Protein AF-A0AAE8F8T3-F1 (afdb_monomer_lite)

Secondary structure (DSSP, 8-state):
--SEEETT-EEEEEEEEE--SSS-B-TTTT-EEEEEES-TT-B-SEEE-SS-B-TT-EEEEEEEEEPPSS-EEEEEEEEEE-SS-EESPPPPPEEEEEEPPPP--SS-BTTTBEEEE-TTS-EEEEEETTTEEEEEEE-TT--EEEEEEE-

pLDDT: mean 76.39, std 20.67, range [35.06, 97.5]

Organism: NCBI:txid325776

Radius of gyration: 20.62 Å; chains: 1; bounding box: 59×27×50 Å

Foldseek 3Di:
DDQEDEAFAKDKDKDKDFAQDQDKDAFPQFKWKAKDFQCVQKPDRIFTFPGIAHNRGMGMTIDIITHHNDFAKTWIWIFIAGPVGTDDDIDPTRIYGHDYDDDPDPDDDPDPWDWDADPVRATQKIADPPFAIKGFDADPSRHGPDIDGDD

Sequence (151 aa):
MPAQLPTGRSVTGSVRFTNTGNVTWRQGQGYRAVLVGDTRGWSPGEVGLPSDVPPGGSVDFNFSLRAPLGAGGYNLRWRMRDGAGDFGNESSNQVVQVVAPPPVEHGVCLAARRCVYDANQQLCKVMEPESGSTVMAYDAAGNLAWSASGQ

Structure (mmCIF, N/CA/C/O backbone):
data_AF-A0AAE8F8T3-F1
#
_entry.id   AF-A0AAE8F8T3-F1
#
loop_
_atom_site.group_PDB
_atom_site.id
_atom_site.type_symbol
_atom_site.label_atom_id
_atom_site.label_alt_id
_atom_site.label_comp_id
_atom_site.label_asym_id
_atom_site.label_entity_id
_atom_site.label_seq_id
_atom_site.pdbx_PDB_ins_code
_atom_site.Cartn_x
_atom_site.Cartn_y
_atom_site.Cartn_z
_atom_site.occupancy
_atom_site.B_iso_or_equiv
_atom_site.auth_seq_id
_atom_site.auth_comp_id
_atom_site.auth_asym_id
_atom_site.auth_atom_id
_atom_site.pdbx_PDB_model_num
ATOM 1 N N . MET A 1 1 ? 8.556 7.615 0.597 1.00 62.59 1 MET A N 1
ATOM 2 C CA . MET A 1 1 ? 8.710 6.601 -0.474 1.00 62.59 1 MET A CA 1
ATOM 3 C C . MET A 1 1 ? 9.459 7.253 -1.637 1.00 62.59 1 MET A C 1
ATOM 5 O O . MET A 1 1 ? 9.298 8.461 -1.801 1.00 62.59 1 MET A O 1
ATOM 9 N N . PRO A 1 2 ? 10.317 6.538 -2.388 1.00 70.81 2 PRO A N 1
ATOM 10 C CA . PRO A 1 2 ? 11.040 7.113 -3.523 1.00 70.81 2 PRO A CA 1
ATOM 11 C C . PRO A 1 2 ? 10.094 7.538 -4.654 1.00 70.81 2 PRO A C 1
ATOM 13 O O . PRO A 1 2 ? 9.005 6.988 -4.810 1.00 70.81 2 PRO A O 1
ATOM 16 N N . ALA A 1 3 ? 10.533 8.511 -5.454 1.00 75.88 3 ALA A N 1
ATOM 17 C CA . ALA A 1 3 ? 9.787 9.003 -6.614 1.00 75.88 3 ALA A CA 1
ATOM 18 C C . ALA A 1 3 ? 9.889 8.075 -7.840 1.00 75.88 3 ALA A C 1
ATOM 20 O O . ALA A 1 3 ? 9.054 8.159 -8.738 1.00 75.88 3 ALA A O 1
ATOM 21 N N . GLN A 1 4 ? 10.892 7.192 -7.883 1.00 75.81 4 GLN A N 1
ATOM 22 C CA . GLN A 1 4 ? 11.130 6.244 -8.974 1.00 75.81 4 GLN A CA 1
ATOM 23 C C . GLN A 1 4 ? 11.345 4.833 -8.428 1.00 75.81 4 GLN A C 1
ATOM 25 O O . GLN A 1 4 ? 11.988 4.658 -7.391 1.00 75.81 4 GLN A O 1
ATOM 30 N N . LEU A 1 5 ? 10.816 3.834 -9.133 1.00 80.75 5 LEU A N 1
ATOM 31 C CA . LEU A 1 5 ? 10.935 2.425 -8.771 1.00 80.75 5 LEU A CA 1
ATOM 32 C C . LEU A 1 5 ? 10.989 1.567 -10.045 1.00 80.75 5 LEU A C 1
ATOM 34 O O . LEU A 1 5 ? 10.148 1.750 -10.919 1.00 80.75 5 LEU A O 1
ATOM 38 N N . PRO A 1 6 ? 11.941 0.635 -10.208 1.00 79.31 6 PRO A N 1
ATOM 39 C CA . PRO A 1 6 ? 11.927 -0.239 -11.377 1.00 79.31 6 PRO A CA 1
ATOM 40 C C . PRO A 1 6 ? 10.721 -1.191 -11.364 1.00 79.31 6 PRO A C 1
ATOM 42 O O . PRO A 1 6 ? 10.220 -1.560 -10.297 1.00 79.31 6 PRO A O 1
ATOM 45 N N . THR A 1 7 ? 10.269 -1.619 -12.542 1.00 77.31 7 THR A N 1
ATOM 46 C CA . THR A 1 7 ? 9.169 -2.588 -12.685 1.00 77.31 7 THR A CA 1
ATOM 47 C C . THR A 1 7 ? 9.396 -3.840 -11.841 1.00 77.31 7 THR A C 1
ATOM 49 O O . THR A 1 7 ? 10.502 -4.382 -11.793 1.00 77.31 7 THR A O 1
ATOM 52 N N . GLY A 1 8 ? 8.347 -4.315 -11.168 1.00 77.81 8 GLY A N 1
ATOM 53 C CA . GLY A 1 8 ? 8.401 -5.528 -10.350 1.00 77.81 8 GLY A CA 1
ATOM 54 C C . GLY A 1 8 ? 9.182 -5.399 -9.037 1.00 77.81 8 GLY A C 1
ATOM 55 O O . GLY A 1 8 ? 9.273 -6.383 -8.303 1.00 77.81 8 GLY A O 1
ATOM 56 N N . ARG A 1 9 ? 9.743 -4.228 -8.708 1.00 80.12 9 ARG A N 1
ATOM 57 C CA . ARG A 1 9 ? 10.503 -4.031 -7.466 1.00 80.12 9 ARG A CA 1
ATOM 58 C C . ARG A 1 9 ? 9.616 -3.760 -6.273 1.00 80.12 9 ARG A C 1
ATOM 60 O O . ARG A 1 9 ? 8.607 -3.073 -6.382 1.00 80.12 9 ARG A O 1
ATOM 67 N N . SER A 1 10 ? 10.030 -4.287 -5.127 1.00 84.19 10 SER A N 1
ATOM 68 C CA . SER A 1 10 ? 9.403 -3.985 -3.848 1.00 84.19 10 SER A CA 1
ATOM 69 C C . SER A 1 10 ? 10.062 -2.778 -3.198 1.00 84.19 10 SER A C 1
ATOM 71 O O . SER A 1 10 ? 11.278 -2.612 -3.265 1.00 84.19 10 SER A O 1
ATOM 73 N N . VAL A 1 11 ? 9.258 -1.956 -2.538 1.00 83.69 11 VAL A N 1
ATOM 74 C CA . VAL A 1 11 ? 9.721 -0.837 -1.729 1.00 83.69 11 VAL A CA 1
ATOM 75 C C . VAL A 1 11 ? 8.986 -0.816 -0.404 1.00 83.69 11 VAL A C 1
ATOM 77 O O . VAL A 1 11 ? 7.772 -1.014 -0.342 1.00 83.69 11 VAL A O 1
ATOM 80 N N . THR A 1 12 ? 9.727 -0.560 0.665 1.00 88.25 12 THR A N 1
ATOM 81 C CA . THR A 1 12 ? 9.146 -0.381 1.987 1.00 88.25 12 THR A CA 1
ATOM 82 C C . THR A 1 12 ? 8.805 1.082 2.238 1.00 88.25 12 THR A C 1
ATOM 84 O O . THR A 1 12 ? 9.479 2.007 1.774 1.00 88.25 12 THR A O 1
ATOM 87 N N . GLY A 1 13 ? 7.715 1.300 2.959 1.00 88.94 13 GLY A N 1
ATOM 88 C CA . GLY A 1 13 ? 7.260 2.623 3.348 1.00 88.94 13 GLY A CA 1
ATOM 89 C C . GLY A 1 13 ? 6.372 2.558 4.577 1.00 88.94 13 GLY A C 1
ATOM 90 O O . GLY A 1 13 ? 5.992 1.476 5.031 1.00 88.94 13 GLY A O 1
ATOM 91 N N . SER A 1 14 ? 6.052 3.732 5.107 1.00 91.88 14 SER A N 1
ATOM 92 C CA . SER A 1 14 ? 5.095 3.870 6.191 1.00 91.88 14 SER A CA 1
ATOM 93 C C . SER A 1 14 ? 4.110 5.002 5.928 1.00 91.88 14 SER A C 1
ATOM 95 O O . SER A 1 14 ? 4.422 5.976 5.238 1.00 91.88 14 SER A O 1
ATOM 97 N N . VAL A 1 15 ? 2.904 4.855 6.473 1.00 93.50 15 VAL A N 1
ATOM 98 C CA . VAL A 1 15 ? 1.893 5.913 6.531 1.00 93.50 15 VAL A CA 1
ATOM 99 C C . VAL A 1 15 ? 1.341 6.005 7.945 1.00 93.50 15 VAL A C 1
ATOM 101 O O . VAL A 1 15 ? 1.057 4.986 8.573 1.00 93.50 15 VAL A O 1
ATOM 104 N N . ARG A 1 16 ? 1.187 7.232 8.444 1.00 94.44 16 ARG A N 1
ATOM 105 C CA . ARG A 1 16 ? 0.648 7.499 9.775 1.00 94.44 16 ARG A CA 1
ATOM 106 C C . ARG A 1 16 ? -0.796 7.966 9.687 1.00 94.44 16 ARG A C 1
ATOM 108 O O . ARG A 1 16 ? -1.092 8.887 8.930 1.00 94.44 16 ARG A O 1
ATOM 115 N N . PHE A 1 17 ? -1.658 7.388 10.516 1.00 95.56 17 PHE A N 1
ATOM 116 C CA . PHE A 1 17 ? -3.027 7.857 10.724 1.00 95.56 17 PHE A CA 1
ATOM 117 C C . PHE A 1 17 ? -3.286 8.145 12.199 1.00 95.56 17 PHE A C 1
ATOM 119 O O . PHE A 1 17 ? -2.730 7.488 13.078 1.00 95.56 17 PHE A O 1
ATOM 126 N N . THR A 1 18 ? -4.163 9.111 12.460 1.00 95.75 18 THR A N 1
ATOM 127 C CA . THR A 1 18 ? -4.602 9.496 13.805 1.00 95.75 18 THR A CA 1
ATOM 128 C C . THR A 1 18 ? -6.096 9.234 13.937 1.00 95.75 18 THR A C 1
ATOM 130 O O . THR A 1 18 ? -6.876 9.633 13.072 1.00 95.75 18 THR A O 1
ATOM 133 N N . ASN A 1 19 ? -6.501 8.569 15.016 1.00 95.75 19 ASN A N 1
ATOM 134 C CA . ASN A 1 19 ? -7.897 8.316 15.329 1.00 95.75 19 ASN A CA 1
ATOM 135 C C . ASN A 1 19 ? -8.540 9.571 15.918 1.00 95.75 19 ASN A C 1
ATOM 137 O O . ASN A 1 19 ? -8.397 9.865 17.100 1.00 95.75 19 ASN A O 1
ATOM 141 N N . THR A 1 20 ? -9.257 10.318 15.085 1.00 93.88 20 THR A N 1
ATOM 142 C CA . THR A 1 20 ? -9.999 11.522 15.489 1.00 93.88 20 THR A CA 1
ATOM 143 C C . THR A 1 20 ? -11.440 11.229 15.919 1.00 93.88 20 THR A C 1
ATOM 145 O O . THR A 1 20 ? -12.187 12.155 16.226 1.00 93.88 20 THR A O 1
ATOM 148 N N . GLY A 1 21 ? -11.845 9.955 15.924 1.00 92.25 21 GLY A N 1
ATOM 149 C CA . GLY A 1 21 ? -13.164 9.514 16.363 1.00 92.25 21 GLY A CA 1
ATOM 150 C C . GLY A 1 21 ? -13.231 9.232 17.864 1.00 92.25 21 GLY A C 1
ATOM 151 O O . GLY A 1 21 ? -12.304 9.503 18.621 1.00 92.25 21 GLY A O 1
ATOM 152 N N . ASN A 1 22 ? -14.349 8.644 18.290 1.00 93.62 22 ASN A N 1
ATOM 153 C CA . ASN A 1 22 ? -14.618 8.235 19.674 1.00 93.62 22 ASN A CA 1
ATOM 154 C C . ASN A 1 22 ? -14.588 6.708 19.882 1.00 93.62 22 ASN A C 1
ATOM 156 O O . ASN A 1 22 ? -14.791 6.237 20.999 1.00 93.62 22 ASN A O 1
ATOM 160 N N . VAL A 1 23 ? -14.323 5.935 18.826 1.00 93.62 23 VAL A N 1
ATOM 161 C CA . VAL A 1 23 ? -14.235 4.470 18.864 1.00 93.62 23 VAL A CA 1
ATOM 162 C C . VAL A 1 23 ? -12.779 4.046 18.730 1.00 93.62 23 VAL A C 1
ATOM 164 O O . VAL A 1 23 ? -12.095 4.468 17.801 1.00 93.62 23 VAL A O 1
ATOM 167 N N . THR A 1 24 ? -12.306 3.185 19.633 1.00 95.62 24 THR A N 1
ATOM 168 C CA . THR A 1 24 ? -10.985 2.549 19.518 1.00 95.62 24 THR A CA 1
ATOM 169 C C . THR A 1 24 ? -10.935 1.657 18.283 1.00 95.62 24 THR A C 1
ATOM 171 O O . THR A 1 24 ? -11.731 0.725 18.165 1.00 95.62 24 THR A O 1
ATOM 174 N N . TRP A 1 25 ? -9.964 1.883 17.400 1.00 96.44 25 TRP A N 1
ATOM 175 C CA . TRP A 1 25 ? -9.697 0.965 16.298 1.00 96.44 25 TRP A CA 1
ATOM 176 C C . TRP A 1 25 ? -8.978 -0.263 16.851 1.00 96.44 25 TRP A C 1
ATOM 178 O O . TRP A 1 25 ? -7.847 -0.152 17.321 1.00 96.44 25 TRP A O 1
ATOM 188 N N . ARG A 1 26 ? -9.643 -1.420 16.844 1.00 95.81 26 ARG A N 1
ATOM 189 C CA . ARG A 1 26 ? -9.088 -2.668 17.386 1.00 95.81 26 ARG A CA 1
ATOM 190 C C . ARG A 1 26 ? -8.473 -3.530 16.293 1.00 95.81 26 ARG A C 1
ATOM 192 O O . ARG A 1 26 ? -9.089 -3.756 15.247 1.00 95.81 26 ARG A O 1
ATOM 199 N N . GLN A 1 27 ? -7.282 -4.054 16.553 1.00 94.81 27 GLN A N 1
ATOM 200 C CA . GLN A 1 27 ? -6.629 -5.023 15.689 1.00 94.81 27 GLN A CA 1
ATOM 201 C C . GLN A 1 27 ? -7.514 -6.268 15.529 1.00 94.81 27 GLN A C 1
ATOM 203 O O . GLN A 1 27 ? -8.140 -6.742 16.475 1.00 94.81 27 GLN A O 1
ATOM 208 N N . GLY A 1 28 ? -7.609 -6.783 14.301 1.00 89.75 28 GLY A N 1
ATOM 209 C CA . GLY A 1 28 ? -8.448 -7.943 13.986 1.00 89.75 28 GLY A CA 1
ATOM 210 C C . GLY A 1 28 ? -9.947 -7.648 13.845 1.00 89.75 28 GLY A C 1
ATOM 211 O O . GLY A 1 28 ? -10.691 -8.548 13.472 1.00 89.75 28 GLY A O 1
ATOM 212 N N . GLN A 1 29 ? -10.404 -6.407 14.059 1.00 92.12 29 GLN A N 1
ATOM 213 C CA . GLN A 1 29 ? -11.816 -6.018 13.883 1.00 92.12 29 GLN A CA 1
ATOM 214 C C . GLN A 1 29 ? -12.113 -5.334 12.537 1.00 92.12 29 GLN A C 1
ATOM 216 O O . GLN A 1 29 ? -13.009 -4.505 12.425 1.00 92.12 29 GLN A O 1
ATOM 221 N N . GLY A 1 30 ? -11.350 -5.668 11.495 1.00 91.25 30 GLY A N 1
ATOM 222 C CA . GLY A 1 30 ? -11.596 -5.197 10.124 1.00 91.25 30 GLY A CA 1
ATOM 223 C C . GLY A 1 30 ? -11.027 -3.816 9.780 1.00 91.25 30 GLY A C 1
ATOM 224 O O . GLY A 1 30 ? -11.043 -3.439 8.607 1.00 91.25 30 GLY A O 1
ATOM 225 N N . TYR A 1 31 ? -10.471 -3.093 10.755 1.00 95.62 31 TYR A N 1
ATOM 226 C CA . TYR A 1 31 ? -9.739 -1.849 10.523 1.00 95.62 31 TYR A CA 1
ATOM 227 C C . TYR A 1 31 ? -8.403 -2.103 9.812 1.00 95.62 31 TYR A C 1
ATOM 229 O O . TYR A 1 31 ? -7.558 -2.875 10.281 1.00 95.62 31 TYR A O 1
ATOM 237 N N . ARG A 1 32 ? -8.206 -1.420 8.685 1.00 96.00 32 ARG A N 1
ATOM 238 C CA . ARG A 1 32 ? -7.019 -1.543 7.832 1.00 96.00 32 ARG A CA 1
ATOM 239 C C . ARG A 1 32 ? -6.777 -0.270 7.029 1.00 96.00 32 ARG A C 1
ATOM 241 O O . ARG A 1 32 ? -7.713 0.477 6.751 1.00 96.00 32 ARG A O 1
ATOM 248 N N . ALA A 1 33 ? -5.533 -0.050 6.630 1.00 96.25 33 ALA A N 1
ATOM 249 C CA . ALA A 1 33 ? -5.192 0.941 5.623 1.00 96.25 33 ALA A CA 1
ATOM 250 C C . ALA A 1 33 ? -5.279 0.282 4.241 1.00 96.25 33 ALA A C 1
ATOM 252 O O . ALA A 1 33 ? -4.660 -0.754 4.012 1.00 96.25 33 ALA A O 1
ATOM 253 N N . VAL A 1 34 ? -6.041 0.867 3.323 1.00 96.88 34 VAL A N 1
ATOM 254 C CA . VAL A 1 34 ?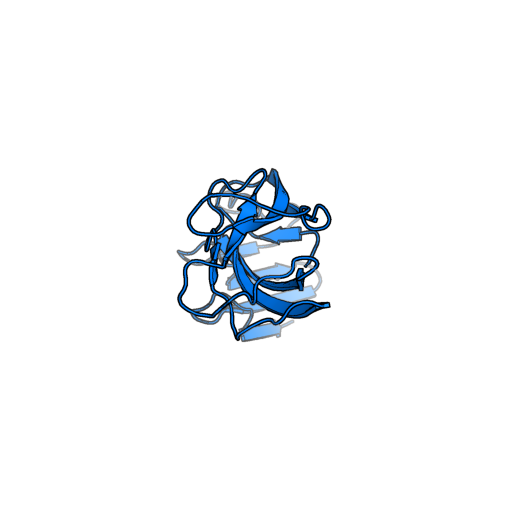 -6.175 0.410 1.935 1.00 96.88 34 VAL A CA 1
ATOM 255 C C . VAL A 1 34 ? -5.488 1.381 0.987 1.00 96.88 34 VAL A C 1
ATOM 257 O O . VAL A 1 34 ? -5.533 2.599 1.175 1.00 96.88 34 VAL A O 1
ATOM 260 N N . LEU A 1 35 ? -4.841 0.833 -0.034 1.00 95.75 35 LEU A N 1
ATOM 261 C CA . LEU A 1 35 ? -4.243 1.591 -1.119 1.00 95.75 35 LEU A CA 1
ATOM 262 C C . LEU A 1 35 ? -5.358 2.053 -2.067 1.00 95.75 35 LEU A C 1
ATOM 264 O O . LEU A 1 35 ? -6.203 1.260 -2.485 1.00 95.75 35 LEU A O 1
ATOM 268 N N . VAL A 1 36 ? -5.359 3.335 -2.419 1.00 95.44 36 VAL A N 1
ATOM 269 C CA . VAL A 1 36 ? -6.343 3.979 -3.301 1.00 95.44 36 VAL A CA 1
ATOM 270 C C . VAL A 1 36 ? -5.644 4.839 -4.359 1.00 95.44 36 VAL A C 1
ATOM 272 O O . VAL A 1 36 ? -4.475 5.202 -4.212 1.00 95.44 36 VAL A O 1
ATOM 275 N N . GLY A 1 37 ? -6.359 5.171 -5.438 1.00 93.38 37 GLY A N 1
ATOM 276 C CA . GLY A 1 37 ? -5.806 5.850 -6.616 1.00 93.38 37 GLY A CA 1
ATOM 277 C C . GLY A 1 37 ? -5.512 4.869 -7.751 1.00 93.38 37 GLY A C 1
ATOM 278 O O . GLY A 1 37 ? -6.324 3.987 -8.026 1.00 93.38 37 GLY A O 1
ATOM 279 N N . ASP A 1 38 ? -4.368 5.019 -8.417 1.00 92.12 38 ASP A N 1
ATOM 280 C CA . ASP A 1 38 ? -3.921 4.105 -9.469 1.00 92.12 38 ASP A CA 1
ATOM 281 C C . ASP A 1 38 ? -3.159 2.913 -8.884 1.00 92.12 38 ASP A C 1
ATOM 283 O O . ASP A 1 38 ? -1.931 2.860 -8.864 1.00 92.12 38 ASP A O 1
ATOM 287 N N . THR A 1 39 ? -3.912 1.941 -8.386 1.00 92.00 39 THR A N 1
ATOM 288 C CA . THR A 1 39 ? -3.368 0.767 -7.693 1.00 92.00 39 THR A CA 1
ATOM 289 C C . THR A 1 39 ? -3.135 -0.431 -8.612 1.00 92.00 39 THR A C 1
ATOM 291 O O . THR A 1 39 ? -2.839 -1.532 -8.145 1.00 92.00 39 THR A O 1
ATOM 294 N N . ARG A 1 40 ? -3.263 -0.252 -9.932 1.00 89.81 40 ARG A N 1
ATOM 295 C CA . ARG A 1 40 ? -3.219 -1.349 -10.909 1.00 89.81 40 ARG A CA 1
ATOM 296 C C . ARG A 1 40 ? -1.875 -2.080 -10.849 1.00 89.81 40 ARG A C 1
ATOM 298 O O . ARG A 1 40 ? -0.836 -1.521 -11.184 1.00 89.81 40 ARG A O 1
ATOM 305 N N . GLY A 1 41 ? -1.919 -3.347 -10.433 1.00 86.44 41 GLY A N 1
ATOM 306 C CA . GLY A 1 41 ? -0.755 -4.232 -10.327 1.00 86.44 41 GLY A CA 1
ATOM 307 C C . GLY A 1 41 ? 0.174 -3.963 -9.136 1.00 86.44 41 GLY A C 1
ATOM 308 O O . GLY A 1 41 ? 1.231 -4.584 -9.059 1.00 86.44 41 GLY A O 1
ATOM 309 N N . TRP A 1 42 ? -0.215 -3.084 -8.208 1.00 92.12 42 TRP A N 1
ATOM 310 C CA . TRP A 1 42 ? 0.474 -2.903 -6.931 1.00 92.12 42 TRP A CA 1
ATOM 311 C C . TRP A 1 42 ? 0.012 -3.940 -5.905 1.00 92.12 42 TRP A C 1
ATOM 313 O O . TRP A 1 42 ? -1.176 -4.252 -5.813 1.00 92.12 42 TRP A O 1
ATOM 323 N N . SER A 1 43 ? 0.940 -4.462 -5.101 1.00 92.50 43 SER A N 1
ATOM 324 C CA . SER A 1 43 ? 0.613 -5.417 -4.032 1.00 92.50 43 SER A CA 1
ATOM 325 C C . SER A 1 43 ? 1.537 -5.265 -2.819 1.00 92.50 43 SER A C 1
ATOM 327 O O . SER A 1 43 ? 2.737 -5.111 -3.032 1.00 92.50 43 SER A O 1
ATOM 329 N N . PRO A 1 44 ? 1.048 -5.386 -1.574 1.00 93.00 44 PRO A N 1
ATOM 330 C CA . PRO A 1 44 ? -0.345 -5.612 -1.198 1.00 93.00 44 PRO A CA 1
ATOM 331 C C . PRO A 1 44 ? -1.202 -4.350 -1.384 1.00 93.00 44 PRO A C 1
ATOM 333 O O . PRO A 1 44 ? -0.697 -3.233 -1.337 1.00 93.00 44 PRO A O 1
ATOM 336 N N . GLY A 1 45 ? -2.506 -4.535 -1.598 1.00 92.56 45 GLY A N 1
ATOM 337 C CA . GLY A 1 45 ? -3.467 -3.431 -1.710 1.00 92.56 45 GLY A CA 1
ATOM 338 C C . GLY A 1 45 ? -4.008 -2.941 -0.365 1.00 92.56 45 GLY A C 1
ATOM 339 O O . GLY A 1 45 ? -4.738 -1.957 -0.323 1.00 92.56 45 GLY A O 1
ATOM 340 N N . GLU A 1 46 ? -3.678 -3.621 0.733 1.00 94.81 46 GLU A N 1
ATOM 341 C CA . GLU A 1 46 ? -4.135 -3.274 2.075 1.00 94.81 46 GLU A CA 1
ATOM 342 C C . GLU A 1 46 ? -3.186 -3.793 3.158 1.00 94.81 46 GLU A C 1
ATOM 344 O O . GLU A 1 46 ? -2.410 -4.725 2.936 1.00 94.81 46 GLU A O 1
ATOM 349 N N . VAL A 1 47 ? -3.240 -3.162 4.329 1.00 95.44 47 VAL A N 1
ATOM 350 C CA . VAL A 1 47 ? -2.391 -3.450 5.486 1.00 95.44 47 VAL A CA 1
ATOM 351 C C . VAL A 1 47 ? -3.255 -3.372 6.738 1.00 95.44 47 VAL A C 1
ATOM 353 O O . VAL A 1 47 ? -3.872 -2.342 7.019 1.00 95.44 47 VAL A O 1
ATOM 356 N N . GLY A 1 48 ? -3.320 -4.468 7.490 1.00 94.50 48 GLY A N 1
ATOM 357 C CA . GLY A 1 48 ? -4.055 -4.510 8.752 1.00 94.50 48 GLY A CA 1
ATOM 358 C C . GLY A 1 48 ? -3.435 -3.607 9.817 1.00 94.50 48 GLY A C 1
ATOM 359 O O . GLY A 1 48 ? -2.269 -3.219 9.731 1.00 94.50 48 GLY A O 1
ATOM 360 N N . LEU A 1 49 ? -4.216 -3.285 10.848 1.00 95.06 49 LEU A N 1
ATOM 361 C CA . LEU A 1 49 ? -3.689 -2.593 12.022 1.00 95.06 49 LEU A CA 1
ATOM 362 C C . LEU A 1 49 ? -2.535 -3.378 12.671 1.00 95.06 49 LEU A C 1
ATOM 364 O O . LEU A 1 49 ? -2.691 -4.575 12.934 1.00 95.06 49 LEU A O 1
ATOM 368 N N . PRO A 1 50 ? -1.413 -2.714 12.997 1.00 94.25 50 PRO A N 1
ATOM 369 C CA . PRO A 1 50 ? -0.336 -3.332 13.765 1.00 94.25 50 PRO A CA 1
ATOM 370 C C . PRO A 1 50 ? -0.672 -3.450 15.260 1.00 94.25 50 PRO A C 1
ATOM 372 O O . PRO A 1 50 ? -0.166 -4.354 15.918 1.00 94.25 50 PRO A O 1
ATOM 375 N N . SER A 1 51 ? -1.516 -2.558 15.791 1.00 94.31 51 SER A N 1
ATOM 376 C CA . SER A 1 51 ? -1.940 -2.521 17.195 1.00 94.31 51 SER A CA 1
ATOM 377 C C . SER A 1 51 ? -3.260 -1.761 17.359 1.00 94.31 51 SER A C 1
ATOM 379 O O . SER A 1 51 ? -3.686 -1.046 16.449 1.00 94.31 51 SER A O 1
ATOM 381 N N . ASP A 1 52 ? -3.874 -1.870 18.538 1.00 95.88 52 ASP A N 1
ATOM 382 C CA . ASP A 1 52 ? -5.056 -1.087 18.911 1.00 95.88 52 ASP A CA 1
ATOM 383 C C . ASP A 1 52 ? -4.744 0.419 18.981 1.00 95.88 52 ASP A C 1
ATOM 385 O O . ASP A 1 52 ? -3.676 0.826 19.444 1.00 95.88 52 ASP A O 1
ATOM 389 N N . VAL A 1 53 ? -5.694 1.252 18.545 1.00 97.12 53 VAL A N 1
ATOM 390 C CA . VAL A 1 53 ? -5.551 2.715 18.479 1.00 97.12 53 VAL A CA 1
ATOM 391 C C . VAL A 1 53 ? -6.737 3.386 19.175 1.00 97.12 53 VAL A C 1
ATOM 393 O O . VAL A 1 53 ? -7.830 3.458 18.598 1.00 97.12 53 VAL A O 1
ATOM 396 N N . PRO A 1 54 ? -6.573 3.875 20.418 1.00 97.19 54 PRO A N 1
ATOM 397 C CA . PRO A 1 54 ? -7.647 4.562 21.133 1.00 97.19 54 PRO A CA 1
ATOM 398 C C . PRO A 1 54 ? -8.000 5.908 20.473 1.00 97.19 54 PRO A C 1
ATOM 400 O O . PRO A 1 54 ? -7.217 6.415 19.665 1.00 97.19 54 PRO A O 1
ATOM 403 N N . PRO A 1 55 ? -9.150 6.514 20.819 1.00 97.50 55 PRO A N 1
ATOM 404 C CA . PRO A 1 55 ? -9.470 7.898 20.464 1.00 97.50 55 PRO A CA 1
ATOM 405 C C . PRO A 1 55 ? -8.316 8.859 20.785 1.00 97.50 55 PRO A C 1
ATOM 407 O O . PRO A 1 55 ? -7.744 8.807 21.872 1.00 97.50 55 PRO A O 1
ATOM 410 N N . GLY A 1 56 ? -7.945 9.711 19.829 1.00 96.62 56 GLY A N 1
ATOM 411 C CA . GLY A 1 56 ? -6.781 10.604 19.901 1.00 96.62 56 GLY A CA 1
ATOM 412 C C . GLY A 1 56 ? -5.425 9.925 19.655 1.00 96.62 56 GLY A C 1
ATOM 413 O O . GLY A 1 56 ? -4.413 10.611 19.512 1.00 96.62 56 GLY A O 1
ATOM 414 N N . GLY A 1 57 ? -5.380 8.592 19.581 1.00 96.50 57 GLY A N 1
ATOM 415 C CA . GLY A 1 57 ? -4.174 7.816 19.303 1.00 96.50 57 GLY A CA 1
ATOM 416 C C . GLY A 1 57 ? -3.733 7.902 17.841 1.00 96.50 57 GLY A C 1
ATOM 417 O O . GLY A 1 57 ? -4.519 8.224 16.953 1.00 96.50 57 GLY A O 1
ATOM 418 N N . SER A 1 58 ? -2.466 7.587 17.575 1.00 96.19 58 SER A N 1
ATOM 419 C CA . SER A 1 58 ? -1.915 7.497 16.216 1.00 96.19 58 SER A CA 1
ATOM 420 C C . SER A 1 58 ? -1.256 6.146 15.978 1.00 96.19 58 SER A C 1
ATOM 422 O O . SER A 1 58 ? -0.784 5.512 16.918 1.00 96.19 58 SER A O 1
ATOM 424 N N . VAL A 1 59 ? -1.211 5.724 14.718 1.00 95.88 59 VAL A N 1
ATOM 425 C CA . VAL A 1 59 ? -0.625 4.452 14.296 1.00 95.88 59 VAL A CA 1
ATOM 426 C C . VAL A 1 59 ? 0.149 4.608 12.995 1.00 95.88 59 VAL A C 1
ATOM 428 O O . VAL A 1 59 ? -0.297 5.295 12.075 1.00 95.88 59 VAL A O 1
ATOM 431 N N . ASP A 1 60 ? 1.308 3.957 12.931 1.00 95.75 60 ASP A N 1
ATOM 432 C CA . ASP A 1 60 ? 2.142 3.857 11.738 1.00 95.75 60 ASP A CA 1
ATOM 433 C C . ASP A 1 60 ? 1.933 2.494 11.070 1.00 95.75 60 ASP A C 1
ATOM 435 O O . ASP A 1 60 ? 2.277 1.448 11.621 1.00 95.75 60 ASP A O 1
ATOM 439 N N . PHE A 1 61 ? 1.391 2.502 9.857 1.00 94.69 61 PHE A N 1
ATOM 440 C CA . PHE A 1 61 ? 1.276 1.314 9.021 1.00 94.69 61 PHE A CA 1
ATOM 441 C C . PHE A 1 61 ? 2.555 1.152 8.217 1.00 94.69 61 PHE A C 1
ATOM 443 O O . PHE A 1 61 ? 2.848 1.978 7.355 1.00 94.69 61 PHE A O 1
ATOM 450 N N . ASN A 1 62 ? 3.299 0.084 8.485 1.00 93.25 62 ASN A N 1
ATOM 451 C CA . ASN A 1 62 ? 4.494 -0.279 7.731 1.00 93.25 62 ASN A CA 1
ATOM 452 C C . ASN A 1 62 ? 4.117 -1.285 6.642 1.00 93.25 62 ASN A C 1
ATOM 454 O O . ASN A 1 62 ? 3.405 -2.251 6.912 1.00 93.25 62 ASN A O 1
ATOM 458 N N . PHE A 1 63 ? 4.596 -1.071 5.420 1.00 90.19 63 PHE A N 1
ATOM 459 C CA . PHE A 1 63 ? 4.234 -1.895 4.269 1.00 90.19 63 PHE A CA 1
ATOM 460 C C . PHE A 1 63 ? 5.401 -2.114 3.312 1.00 90.19 63 PHE A C 1
ATOM 462 O O . PHE A 1 63 ? 6.338 -1.320 3.266 1.00 90.19 63 PHE A O 1
ATOM 469 N N . SER A 1 64 ? 5.314 -3.188 2.525 1.00 90.69 64 SER A N 1
ATOM 470 C CA . SER A 1 64 ? 6.234 -3.509 1.429 1.00 90.69 64 SER A CA 1
ATOM 471 C C . SER A 1 64 ? 5.439 -3.623 0.132 1.00 90.69 64 SER A C 1
ATOM 473 O O . SER A 1 64 ? 4.781 -4.633 -0.101 1.00 90.69 64 SER A O 1
ATOM 475 N N . LEU A 1 65 ? 5.452 -2.566 -0.678 1.00 89.94 65 LEU A N 1
ATOM 476 C CA . LEU A 1 65 ? 4.712 -2.472 -1.934 1.00 89.94 65 LEU A CA 1
ATOM 477 C C . LEU A 1 65 ? 5.568 -2.950 -3.107 1.00 89.94 65 LEU A C 1
ATOM 479 O O . LEU A 1 65 ? 6.614 -2.370 -3.379 1.00 89.94 65 LEU A O 1
ATOM 483 N N . ARG A 1 66 ? 5.098 -3.956 -3.842 1.00 88.62 66 ARG A N 1
ATOM 484 C CA . ARG A 1 66 ? 5.639 -4.395 -5.131 1.00 88.62 66 ARG A CA 1
ATOM 485 C C . ARG A 1 66 ? 5.027 -3.576 -6.263 1.00 88.62 66 ARG A C 1
ATOM 487 O O . ARG A 1 66 ? 3.805 -3.534 -6.396 1.00 88.62 66 ARG A O 1
ATOM 494 N N . ALA A 1 67 ? 5.889 -2.970 -7.073 1.00 85.38 67 ALA A N 1
ATOM 495 C CA . ALA A 1 67 ? 5.520 -2.261 -8.287 1.00 85.38 67 ALA A CA 1
ATOM 496 C C . ALA A 1 67 ? 4.997 -3.210 -9.376 1.00 85.38 67 ALA A C 1
ATOM 498 O O . ALA A 1 67 ? 5.489 -4.339 -9.495 1.00 85.38 67 ALA A O 1
ATOM 499 N N . PRO A 1 68 ? 4.075 -2.736 -10.230 1.00 87.25 68 PRO A N 1
ATOM 500 C CA . PRO A 1 68 ? 3.641 -3.458 -11.417 1.00 87.25 68 PRO A CA 1
ATOM 501 C C . PRO A 1 68 ? 4.770 -3.628 -12.446 1.00 87.25 68 PRO A C 1
ATOM 503 O O . PRO A 1 68 ? 5.844 -3.028 -12.350 1.00 87.25 68 PRO A O 1
ATOM 506 N N . LEU A 1 69 ? 4.507 -4.453 -13.465 1.00 80.25 69 LEU A N 1
ATOM 507 C CA . LEU A 1 69 ? 5.374 -4.597 -14.643 1.00 80.25 69 LEU A CA 1
ATOM 508 C C . LEU A 1 69 ? 5.106 -3.538 -15.725 1.00 80.25 69 LEU A C 1
ATOM 510 O O . LEU A 1 69 ? 5.910 -3.371 -16.635 1.00 80.25 69 LEU A O 1
ATOM 514 N N . GLY A 1 70 ? 3.986 -2.816 -15.630 1.00 79.69 70 GLY A N 1
ATOM 515 C CA . GLY A 1 70 ? 3.706 -1.671 -16.490 1.00 79.69 70 GLY A CA 1
ATOM 516 C C . GLY A 1 70 ? 4.537 -0.469 -16.056 1.00 79.69 70 GLY A C 1
ATOM 517 O O . GLY A 1 70 ? 4.445 -0.037 -14.909 1.00 79.69 70 GLY A O 1
ATOM 518 N N . ALA A 1 71 ? 5.349 0.070 -16.962 1.00 80.56 71 ALA A N 1
ATOM 519 C CA . ALA A 1 71 ? 6.008 1.346 -16.729 1.00 80.56 71 ALA A CA 1
ATOM 520 C C . ALA A 1 71 ? 5.005 2.501 -16.846 1.00 80.56 71 ALA A C 1
ATOM 522 O O . ALA A 1 71 ? 4.085 2.459 -17.665 1.00 80.56 71 ALA A O 1
ATOM 523 N N . GLY A 1 72 ? 5.202 3.544 -16.047 1.00 83.25 72 GLY A N 1
ATOM 524 C CA . GLY A 1 72 ? 4.339 4.718 -16.030 1.00 83.25 72 GLY A CA 1
ATOM 525 C C . GLY A 1 72 ? 4.281 5.398 -14.668 1.00 83.25 72 GLY A C 1
ATOM 526 O O . GLY A 1 72 ? 4.846 4.927 -13.682 1.00 83.25 72 GLY A O 1
ATOM 527 N N . GLY A 1 73 ? 3.589 6.532 -14.620 1.00 88.62 73 GLY A N 1
ATOM 528 C CA . GLY A 1 73 ? 3.324 7.246 -13.378 1.00 88.62 73 GLY A CA 1
ATOM 529 C C . GLY A 1 73 ? 2.087 6.704 -12.673 1.00 88.62 73 GLY A C 1
ATOM 530 O O . GLY A 1 73 ? 1.016 6.659 -13.269 1.00 88.62 73 GLY A O 1
ATOM 531 N N . TYR A 1 74 ? 2.229 6.370 -11.394 1.00 90.19 74 TYR A N 1
ATOM 532 C CA . TYR A 1 74 ? 1.153 5.883 -10.533 1.00 90.19 74 TYR A CA 1
ATOM 533 C C . TYR A 1 74 ? 0.915 6.869 -9.391 1.00 90.19 74 TYR A C 1
ATOM 535 O O . TYR A 1 74 ? 1.866 7.322 -8.750 1.00 90.19 74 TYR A O 1
ATOM 543 N N . ASN A 1 75 ? -0.349 7.212 -9.130 1.00 92.75 75 ASN A N 1
ATOM 544 C CA . ASN A 1 75 ? -0.744 8.078 -8.020 1.00 92.75 75 ASN A CA 1
ATOM 545 C C . ASN A 1 75 ? -1.284 7.241 -6.853 1.00 92.75 75 ASN A C 1
ATOM 547 O O . ASN A 1 75 ? -2.433 6.807 -6.825 1.00 92.75 75 ASN A O 1
ATOM 551 N N . LEU A 1 76 ? -0.428 7.005 -5.870 1.00 93.75 76 LEU A N 1
ATOM 552 C CA . LEU A 1 76 ? -0.738 6.159 -4.732 1.00 93.75 76 LEU A CA 1
ATOM 553 C C . LEU A 1 76 ? -1.127 7.006 -3.529 1.00 93.75 76 LEU A C 1
ATOM 555 O O . LEU A 1 76 ? -0.424 7.939 -3.142 1.00 93.75 76 LEU A O 1
ATOM 559 N N . ARG A 1 77 ? -2.242 6.648 -2.907 1.00 95.25 77 ARG A N 1
ATOM 560 C CA . ARG A 1 77 ? -2.708 7.209 -1.640 1.00 95.25 77 ARG A CA 1
ATOM 561 C C . ARG A 1 77 ? -3.141 6.075 -0.729 1.00 95.25 77 ARG A C 1
ATOM 563 O O . ARG A 1 77 ? -3.462 4.987 -1.195 1.00 95.25 77 ARG A O 1
ATOM 570 N N . TRP A 1 78 ? -3.172 6.339 0.566 1.00 95.94 78 TRP A N 1
ATOM 571 C CA . TRP A 1 78 ? -3.711 5.422 1.559 1.00 95.94 78 TRP A CA 1
ATOM 572 C C . TRP A 1 78 ? -4.966 6.009 2.178 1.00 95.94 78 TRP A C 1
ATOM 574 O O . TRP A 1 78 ? -5.047 7.217 2.398 1.00 95.94 78 TRP A O 1
ATOM 584 N N . ARG A 1 79 ? -5.928 5.152 2.498 1.00 96.19 79 ARG A N 1
ATOM 585 C CA . ARG A 1 79 ? -7.137 5.532 3.224 1.00 96.19 79 ARG A CA 1
ATOM 586 C C . ARG A 1 79 ? -7.482 4.475 4.260 1.00 96.19 79 ARG A C 1
ATOM 588 O O . ARG A 1 79 ? -7.198 3.300 4.056 1.00 96.19 79 ARG A O 1
ATOM 595 N N . MET A 1 80 ? -8.078 4.883 5.374 1.00 96.25 80 MET A N 1
ATOM 596 C CA . MET A 1 80 ? -8.577 3.936 6.366 1.00 96.25 80 MET A CA 1
ATOM 597 C C . MET A 1 80 ? -9.887 3.298 5.897 1.00 96.25 80 MET A C 1
ATOM 599 O O . MET A 1 80 ? -10.747 3.970 5.328 1.00 96.25 80 MET A O 1
ATOM 603 N N . ARG A 1 81 ? -10.037 1.999 6.156 1.00 96.00 81 ARG A N 1
ATOM 604 C CA . ARG A 1 81 ? -11.239 1.216 5.863 1.00 96.00 81 ARG A CA 1
ATOM 605 C C . ARG A 1 81 ? -11.585 0.310 7.038 1.00 96.00 81 ARG A C 1
ATOM 607 O O . ARG A 1 81 ? -10.692 -0.257 7.667 1.00 96.00 81 ARG A O 1
ATOM 614 N N . ASP A 1 82 ? -12.874 0.161 7.316 1.00 94.50 82 ASP A N 1
ATOM 615 C CA . ASP A 1 82 ? -13.419 -0.780 8.297 1.00 94.50 82 ASP A CA 1
ATOM 616 C C . ASP A 1 82 ? -14.388 -1.782 7.631 1.00 94.50 82 ASP A C 1
ATOM 618 O O . ASP A 1 82 ? -14.278 -2.067 6.431 1.00 94.50 82 ASP A O 1
ATOM 622 N N . GLY A 1 83 ? -15.283 -2.389 8.417 1.00 89.56 83 GLY A N 1
ATOM 623 C CA . GLY A 1 83 ? -16.328 -3.285 7.913 1.00 89.56 83 GLY A CA 1
ATOM 624 C C . GLY A 1 83 ? -17.484 -2.573 7.196 1.00 89.56 83 GLY A C 1
ATOM 625 O O . GLY A 1 83 ? -18.202 -3.221 6.441 1.00 89.56 83 GLY A O 1
ATOM 626 N N . ALA A 1 84 ? -17.660 -1.266 7.405 1.00 91.12 84 ALA A N 1
ATOM 627 C CA . ALA A 1 84 ? -18.687 -0.450 6.759 1.00 91.12 84 ALA A CA 1
ATOM 628 C C . ALA A 1 84 ? -18.181 0.206 5.464 1.00 91.12 84 ALA A C 1
ATOM 630 O O . ALA A 1 84 ? -18.966 0.434 4.544 1.00 91.12 84 ALA A O 1
ATOM 631 N N . GLY A 1 85 ? -16.880 0.485 5.362 1.00 93.19 85 GLY A N 1
ATOM 632 C CA . GLY A 1 85 ? -16.263 1.010 4.148 1.00 93.19 85 GLY A CA 1
ATOM 633 C C . GLY A 1 85 ? -15.094 1.946 4.424 1.00 93.19 85 GLY A C 1
ATOM 634 O O . GLY A 1 85 ? -14.465 1.898 5.479 1.00 93.19 85 GLY A O 1
ATOM 635 N N . ASP A 1 86 ? -14.763 2.768 3.429 1.00 93.81 86 ASP A N 1
ATOM 636 C CA . ASP A 1 86 ? -13.718 3.785 3.556 1.00 93.81 86 ASP A CA 1
ATOM 637 C C . ASP A 1 86 ? -14.155 4.925 4.468 1.00 93.81 86 ASP A C 1
ATOM 639 O O . ASP A 1 86 ? -15.247 5.474 4.313 1.00 93.81 86 ASP A O 1
ATOM 643 N N . PHE A 1 87 ? -13.259 5.361 5.346 1.00 94.44 87 PHE A N 1
ATOM 644 C CA . PHE A 1 87 ? -13.509 6.479 6.241 1.00 94.44 87 PHE A CA 1
ATOM 645 C C . PHE A 1 87 ? -12.261 7.339 6.450 1.00 94.44 87 PHE A C 1
ATOM 647 O O . PHE A 1 87 ? -11.137 6.973 6.101 1.00 94.44 87 PHE A O 1
ATOM 654 N N . GLY A 1 88 ? -12.480 8.533 7.003 1.00 91.81 88 GLY A N 1
ATOM 655 C CA . GLY A 1 88 ? -11.425 9.512 7.237 1.00 91.81 88 GLY A CA 1
ATOM 656 C C . GLY A 1 88 ? -10.833 10.103 5.956 1.00 91.81 88 GLY A C 1
ATOM 657 O O . GLY A 1 88 ? -11.305 9.859 4.835 1.00 91.81 88 GLY A O 1
ATOM 658 N N . ASN A 1 89 ? -9.800 10.917 6.161 1.00 92.56 89 ASN A N 1
ATOM 659 C CA . ASN A 1 89 ? -9.036 11.555 5.099 1.00 92.56 89 ASN A CA 1
ATOM 660 C C . ASN A 1 89 ? -8.041 10.577 4.468 1.00 92.56 89 ASN A C 1
ATOM 662 O O . ASN A 1 89 ? -7.540 9.657 5.114 1.00 92.56 89 ASN A O 1
ATOM 666 N N . GLU A 1 90 ? -7.736 10.819 3.198 1.00 93.12 90 GLU A N 1
ATOM 667 C CA . GLU A 1 90 ? -6.645 10.147 2.501 1.00 93.12 90 GLU A CA 1
ATOM 668 C C . GLU A 1 90 ? -5.289 10.692 2.968 1.00 93.12 90 GLU A C 1
ATOM 670 O O . GLU A 1 90 ? -5.171 11.845 3.392 1.00 93.12 90 GLU A O 1
ATOM 675 N N . SER A 1 91 ? -4.249 9.869 2.851 1.00 92.25 91 SER A N 1
ATOM 676 C CA . SER A 1 91 ? -2.868 10.318 2.996 1.00 92.25 91 SER A CA 1
ATOM 677 C C . SER A 1 91 ? -2.493 11.323 1.904 1.00 92.25 91 SER A C 1
ATOM 679 O O . SER A 1 91 ? -3.160 11.444 0.873 1.00 92.25 91 SER A O 1
ATOM 681 N N . SER A 1 92 ? -1.340 11.975 2.069 1.00 89.56 92 SER A N 1
ATOM 682 C CA . SER A 1 92 ? -0.705 12.718 0.979 1.00 89.56 92 SER A CA 1
ATOM 683 C C . SER A 1 92 ? -0.558 11.845 -0.272 1.00 89.56 92 SER A C 1
ATOM 685 O O . SER A 1 92 ? -0.278 10.647 -0.178 1.00 89.56 92 SER A O 1
ATOM 687 N N . ASN A 1 93 ? -0.744 12.462 -1.440 1.00 90.81 93 ASN A N 1
ATOM 688 C CA . ASN A 1 93 ? -0.574 11.793 -2.722 1.00 90.81 93 ASN A CA 1
ATOM 689 C C . ASN A 1 93 ? 0.904 11.493 -2.980 1.00 90.81 93 ASN A C 1
ATOM 691 O O . ASN A 1 93 ? 1.727 12.407 -3.021 1.00 90.81 93 ASN A O 1
ATOM 695 N N . GLN A 1 94 ? 1.221 10.222 -3.194 1.00 87.50 94 GLN A N 1
ATOM 696 C CA . GLN A 1 94 ? 2.547 9.756 -3.558 1.00 87.50 94 GLN A CA 1
ATOM 697 C C . GLN A 1 94 ? 2.554 9.405 -5.044 1.00 87.50 94 GLN A C 1
ATOM 699 O O . GLN A 1 94 ? 1.967 8.414 -5.470 1.00 87.50 94 GLN A O 1
ATOM 704 N N . VAL A 1 95 ? 3.257 10.203 -5.844 1.00 88.62 95 VAL A N 1
ATOM 705 C CA . VAL A 1 95 ? 3.501 9.866 -7.248 1.00 88.62 95 VAL A CA 1
ATOM 706 C C . VAL A 1 95 ? 4.734 8.973 -7.327 1.00 88.62 95 VAL A C 1
ATOM 708 O O . VAL A 1 95 ? 5.815 9.371 -6.889 1.00 88.62 95 VAL A O 1
ATOM 711 N N . VAL A 1 96 ? 4.575 7.773 -7.884 1.00 86.81 96 VAL A N 1
ATOM 712 C CA . VAL A 1 96 ? 5.673 6.834 -8.133 1.00 86.81 96 VAL A CA 1
ATOM 713 C C . VAL A 1 96 ? 5.790 6.587 -9.626 1.00 86.81 96 VAL A C 1
ATOM 715 O O . VAL A 1 96 ? 4.838 6.152 -10.269 1.00 86.81 96 VAL A O 1
ATOM 718 N N . GLN A 1 97 ? 6.963 6.865 -10.181 1.00 85.06 97 GLN A N 1
ATOM 719 C CA . GLN A 1 97 ? 7.291 6.542 -11.562 1.00 85.06 97 GLN A CA 1
ATOM 720 C C . GLN A 1 97 ? 7.865 5.130 -11.615 1.00 85.06 97 GLN A C 1
ATOM 722 O O . GLN A 1 97 ? 8.987 4.889 -11.161 1.00 85.06 97 GLN A O 1
ATOM 727 N N . VAL A 1 98 ? 7.084 4.198 -12.155 1.00 85.94 98 VAL A N 1
ATOM 728 C CA . VAL A 1 98 ? 7.554 2.847 -12.434 1.00 85.94 98 VAL A CA 1
ATOM 729 C C . VAL A 1 98 ? 8.310 2.875 -13.751 1.00 85.94 98 VAL A C 1
ATOM 731 O O . VAL A 1 98 ? 7.742 3.205 -14.791 1.00 85.94 98 VAL A O 1
ATOM 734 N N . VAL A 1 99 ? 9.598 2.555 -13.710 1.00 80.62 99 VAL A N 1
ATOM 735 C CA . VAL A 1 99 ? 10.461 2.582 -14.894 1.00 80.62 99 VAL A CA 1
ATOM 736 C C . VAL A 1 99 ? 10.720 1.161 -15.375 1.00 80.62 99 VAL A C 1
ATOM 738 O O . VAL A 1 99 ? 11.159 0.306 -14.602 1.00 80.62 99 VAL A O 1
ATOM 741 N N . ALA A 1 100 ? 10.425 0.896 -16.650 1.00 70.62 100 ALA A N 1
ATOM 742 C CA . ALA A 1 100 ? 10.850 -0.348 -17.277 1.00 70.62 100 ALA A CA 1
ATOM 743 C C . ALA A 1 100 ? 12.381 -0.357 -17.360 1.00 70.62 100 ALA A C 1
ATOM 745 O O . ALA A 1 100 ? 12.984 0.700 -17.592 1.00 70.62 100 ALA A O 1
ATOM 746 N N . PRO A 1 101 ? 13.026 -1.523 -17.201 1.00 62.38 101 PRO A N 1
ATOM 747 C CA . PRO A 1 101 ? 14.403 -1.655 -17.627 1.00 62.38 101 PRO A CA 1
ATOM 748 C C . PRO A 1 101 ? 14.494 -1.286 -19.118 1.00 62.38 101 PRO A C 1
ATOM 750 O O . PRO A 1 101 ? 13.544 -1.528 -19.871 1.00 62.38 101 PRO A O 1
ATOM 753 N N . PRO A 1 102 ? 15.605 -0.674 -19.555 1.00 53.38 102 PRO A N 1
ATOM 754 C CA . PRO A 1 102 ? 15.803 -0.360 -20.963 1.00 53.38 102 PRO A CA 1
ATOM 755 C C . PRO A 1 102 ? 15.600 -1.627 -21.819 1.00 53.38 102 PRO A C 1
ATOM 757 O O . PRO A 1 102 ? 16.048 -2.699 -21.398 1.00 53.38 102 PRO A O 1
ATOM 760 N N . PRO A 1 103 ? 14.923 -1.531 -22.984 1.00 46.12 103 PRO A N 1
ATOM 761 C CA . PRO A 1 103 ? 14.689 -2.678 -23.851 1.00 46.12 103 PRO A CA 1
ATOM 762 C C . PRO A 1 103 ? 16.011 -3.365 -24.177 1.00 46.12 103 PRO A C 1
ATOM 764 O O . PRO A 1 103 ? 16.958 -2.732 -24.645 1.00 46.12 103 PRO A O 1
ATOM 767 N N . VAL A 1 104 ? 16.071 -4.669 -23.925 1.00 41.56 104 VAL A N 1
ATOM 768 C CA . VAL A 1 104 ? 17.174 -5.506 -24.384 1.00 41.56 104 VAL A CA 1
ATOM 769 C C . VAL A 1 104 ? 16.999 -5.750 -25.878 1.00 41.56 104 VAL A C 1
ATOM 771 O O . VAL A 1 104 ? 16.444 -6.761 -26.296 1.00 41.56 104 VAL A O 1
ATOM 774 N N . GLU A 1 105 ? 17.464 -4.819 -26.708 1.00 36.78 105 GLU A N 1
ATOM 775 C CA . GLU A 1 105 ? 17.792 -5.192 -28.080 1.00 36.78 105 GLU A CA 1
ATOM 776 C C . GLU A 1 105 ? 18.955 -6.178 -28.008 1.00 36.78 105 GLU A C 1
ATOM 778 O O . GLU A 1 105 ? 19.930 -5.950 -27.282 1.00 36.78 105 GLU A O 1
ATOM 783 N N . HIS A 1 106 ? 18.829 -7.313 -28.695 1.00 3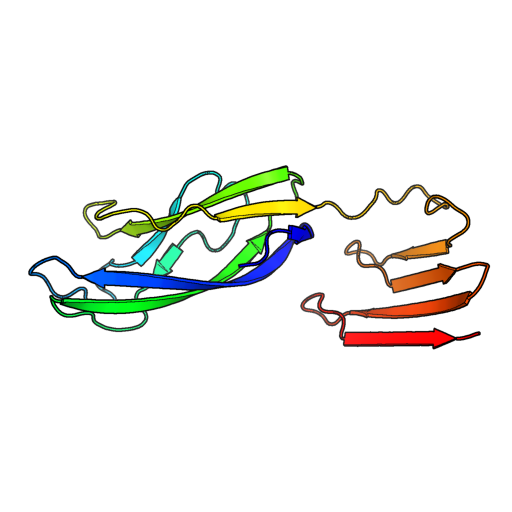9.03 106 HIS A N 1
ATOM 784 C CA . HIS A 1 106 ? 19.908 -8.279 -28.846 1.00 39.03 106 HIS A CA 1
ATOM 785 C C . HIS A 1 106 ? 21.176 -7.559 -29.322 1.00 39.03 106 HIS A C 1
ATOM 787 O O . HIS A 1 106 ? 21.343 -7.302 -30.506 1.00 39.03 106 HIS A O 1
ATOM 793 N N . GLY A 1 107 ? 22.054 -7.231 -28.372 1.00 41.81 107 GLY A N 1
ATOM 794 C CA . GLY A 1 107 ? 23.262 -6.457 -28.607 1.00 41.81 107 GLY A CA 1
ATOM 795 C C . GLY A 1 107 ? 22.986 -5.031 -29.080 1.00 41.81 107 GLY A C 1
ATOM 796 O O . GLY A 1 107 ? 22.954 -4.790 -30.273 1.00 41.81 107 GLY A O 1
ATOM 797 N N . VAL A 1 108 ? 22.879 -4.088 -28.144 1.00 35.06 108 VAL A N 1
ATOM 798 C CA . VAL A 1 108 ? 23.665 -2.837 -28.044 1.00 35.06 108 VAL A CA 1
ATOM 799 C C . VAL A 1 108 ? 22.955 -1.966 -27.001 1.00 35.06 108 VAL A C 1
ATOM 801 O O . VAL A 1 108 ? 21.882 -1.426 -27.244 1.00 35.06 108 VAL A O 1
ATOM 804 N N . CYS A 1 109 ? 23.560 -1.804 -25.819 1.00 40.81 109 CYS A N 1
ATOM 805 C CA . CYS A 1 109 ? 23.213 -0.674 -24.962 1.00 40.81 109 CYS A CA 1
ATOM 806 C C . CYS A 1 109 ? 23.740 0.579 -25.678 1.00 40.81 109 CYS A C 1
ATOM 808 O O . CYS A 1 109 ? 24.918 0.619 -26.047 1.00 40.81 109 CYS A O 1
ATOM 810 N N . LEU A 1 110 ? 22.855 1.541 -25.962 1.00 45.38 110 LEU A N 1
ATOM 811 C CA . LEU A 1 110 ? 23.174 2.771 -26.691 1.00 45.38 110 LEU A CA 1
ATOM 812 C C . LEU A 1 110 ? 24.485 3.385 -26.165 1.00 45.38 110 LEU A C 1
ATOM 814 O O . LEU A 1 110 ? 24.631 3.636 -24.972 1.00 45.38 110 LEU A O 1
ATOM 818 N N . ALA A 1 111 ? 25.419 3.582 -27.102 1.00 43.12 111 ALA A N 1
ATOM 819 C CA . ALA A 1 111 ? 26.827 3.945 -26.921 1.00 43.12 111 ALA A CA 1
ATOM 820 C C . ALA A 1 111 ? 27.710 2.856 -26.265 1.00 43.12 111 ALA A C 1
ATOM 822 O O . ALA A 1 111 ? 28.043 2.915 -25.087 1.00 43.12 111 ALA A O 1
ATOM 823 N N . ALA A 1 112 ? 28.125 1.876 -27.081 1.00 40.94 112 ALA A N 1
ATOM 824 C CA . ALA A 1 112 ? 29.296 1.001 -26.900 1.00 40.94 112 ALA A CA 1
ATOM 825 C C . ALA A 1 112 ? 29.429 0.217 -25.573 1.00 40.94 112 ALA A C 1
ATOM 827 O O . ALA A 1 112 ? 30.508 -0.287 -25.263 1.00 40.94 112 ALA A O 1
ATOM 828 N N . ARG A 1 113 ? 28.334 0.022 -24.831 1.00 51.94 113 ARG A N 1
ATOM 829 C CA . ARG A 1 113 ? 28.311 -0.753 -23.583 1.00 51.94 113 ARG A CA 1
ATOM 830 C C . ARG A 1 113 ? 27.694 -2.132 -23.832 1.00 51.94 113 ARG A C 1
ATOM 832 O O . ARG A 1 113 ? 26.593 -2.237 -24.374 1.00 51.94 113 ARG A O 1
ATOM 839 N N . ARG A 1 114 ? 28.376 -3.226 -23.475 1.00 52.53 114 ARG A N 1
ATOM 840 C CA . ARG A 1 114 ? 27.765 -4.574 -23.532 1.00 52.53 114 ARG A CA 1
ATOM 841 C C . ARG A 1 114 ? 27.106 -4.879 -22.196 1.00 52.53 114 ARG A C 1
ATOM 843 O O . ARG A 1 114 ? 27.808 -5.068 -21.207 1.00 52.53 114 ARG A O 1
ATOM 850 N N . CYS A 1 115 ? 25.781 -4.959 -22.193 1.00 51.56 115 CYS A N 1
ATOM 851 C CA . CYS A 1 115 ? 24.999 -5.331 -21.020 1.00 51.56 115 CYS A CA 1
ATOM 852 C C . CYS A 1 115 ? 24.522 -6.788 -21.137 1.00 51.56 115 CYS A C 1
ATOM 854 O O . CYS A 1 115 ? 23.990 -7.169 -22.178 1.00 51.56 115 CYS A O 1
ATOM 856 N N . VAL A 1 116 ? 24.723 -7.605 -20.100 1.00 53.88 116 VAL A N 1
ATOM 857 C CA . VAL A 1 116 ? 24.216 -8.989 -20.017 1.00 53.88 116 VAL A CA 1
ATOM 858 C C . VAL A 1 116 ? 23.167 -9.042 -18.919 1.00 53.88 116 VAL A C 1
ATOM 860 O O . VAL A 1 116 ? 23.425 -8.537 -17.830 1.00 53.88 116 VAL A O 1
ATOM 863 N N . TYR A 1 117 ? 22.018 -9.655 -19.199 1.00 53.91 117 TYR A N 1
ATOM 864 C CA . TYR A 1 117 ? 20.901 -9.793 -18.264 1.00 53.91 117 TYR A CA 1
ATOM 865 C C . TYR A 1 117 ? 20.560 -11.271 -18.018 1.00 53.91 117 TYR A C 1
ATOM 867 O O . TYR A 1 117 ? 20.848 -12.111 -18.872 1.00 53.91 117 TYR A O 1
ATOM 875 N N . ASP A 1 118 ? 19.946 -11.584 -16.874 1.00 53.94 118 ASP A N 1
ATOM 876 C CA . ASP A 1 118 ? 19.409 -12.919 -16.566 1.00 53.94 118 ASP A CA 1
ATOM 877 C C . ASP A 1 118 ? 17.957 -13.111 -17.050 1.00 53.94 118 ASP A C 1
ATOM 879 O O . ASP A 1 118 ? 17.318 -12.203 -17.587 1.00 53.94 118 ASP A O 1
ATOM 883 N N . ALA A 1 119 ? 17.421 -14.322 -16.843 1.00 43.25 119 ALA A N 1
ATOM 884 C CA . ALA A 1 119 ? 16.053 -14.704 -17.204 1.00 43.25 119 ALA A CA 1
ATOM 885 C C . ALA A 1 119 ? 14.958 -13.879 -16.494 1.00 43.25 119 ALA A C 1
ATOM 887 O O . ALA A 1 119 ? 13.816 -13.875 -16.950 1.00 43.25 119 ALA A O 1
ATOM 888 N N . ASN A 1 120 ? 15.297 -13.158 -15.419 1.00 47.19 120 ASN A N 1
ATOM 889 C CA . ASN A 1 120 ? 14.399 -12.261 -14.691 1.00 47.19 120 ASN A CA 1
ATOM 890 C C . ASN A 1 120 ? 14.561 -10.792 -15.125 1.00 47.19 120 ASN A C 1
ATOM 892 O O . ASN A 1 120 ? 14.049 -9.895 -14.455 1.00 47.19 120 ASN 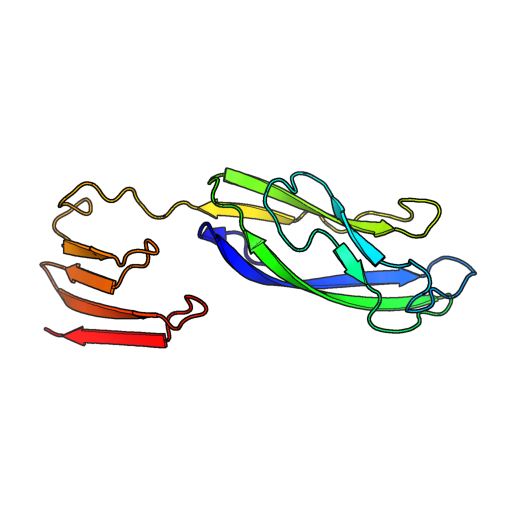A O 1
ATOM 896 N N . GLN A 1 121 ? 15.269 -10.536 -16.232 1.00 53.12 121 GLN A N 1
ATOM 897 C CA . GLN A 1 121 ? 15.577 -9.199 -16.750 1.00 53.12 121 GLN A CA 1
ATOM 898 C C . GLN A 1 121 ? 16.418 -8.339 -15.788 1.00 53.12 121 GLN A C 1
ATOM 900 O O . GLN A 1 121 ? 16.339 -7.108 -15.813 1.00 53.12 121 GLN A O 1
ATOM 905 N N . GLN A 1 122 ? 17.252 -8.953 -14.943 1.00 55.94 122 GLN A N 1
ATOM 906 C CA . GLN A 1 122 ? 18.178 -8.228 -14.067 1.00 55.94 122 GLN A CA 1
ATOM 907 C C . GLN A 1 122 ? 19.565 -8.103 -14.710 1.00 55.94 122 GLN A C 1
ATOM 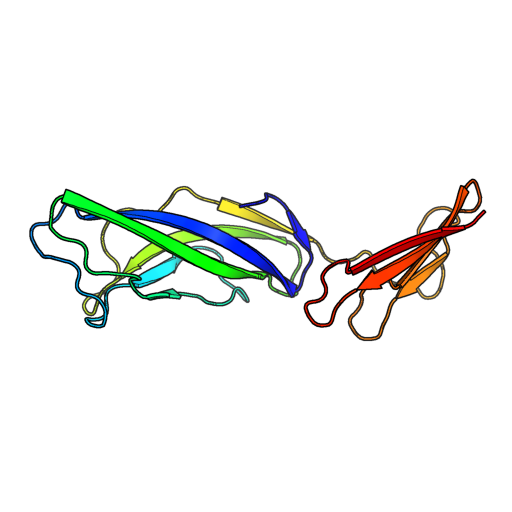909 O O . GLN A 1 122 ? 20.019 -9.012 -15.394 1.00 55.94 122 GLN A O 1
ATOM 914 N N . LEU A 1 123 ? 20.243 -6.965 -14.513 1.00 55.00 123 LEU A N 1
ATOM 915 C CA . LEU A 1 123 ? 21.507 -6.605 -15.177 1.00 55.00 123 LEU A CA 1
ATOM 916 C C . LEU A 1 123 ? 22.731 -7.324 -14.582 1.00 55.00 123 LEU A C 1
ATOM 918 O O . LEU A 1 123 ? 23.380 -6.821 -13.675 1.00 55.00 123 LEU A O 1
ATOM 922 N N . CYS A 1 124 ? 23.101 -8.484 -15.103 1.00 55.03 124 CYS A N 1
ATOM 923 C CA . CYS A 1 124 ? 24.237 -9.260 -14.602 1.00 55.03 124 CYS A CA 1
ATOM 924 C C . CYS A 1 124 ? 25.615 -8.642 -14.906 1.00 55.03 124 CYS A C 1
ATOM 926 O O . CYS A 1 124 ? 26.593 -8.912 -14.205 1.00 55.03 124 CYS A O 1
ATOM 928 N N . LYS A 1 125 ? 25.746 -7.856 -15.982 1.00 51.06 125 LYS A N 1
ATOM 929 C CA . LYS A 1 125 ? 27.050 -7.319 -16.404 1.00 51.06 125 LYS A CA 1
ATOM 930 C C . LYS A 1 125 ? 26.908 -6.063 -17.244 1.00 51.06 125 LYS A C 1
ATOM 932 O O . LYS A 1 125 ? 26.065 -6.037 -18.129 1.00 51.06 125 LYS A O 1
ATOM 937 N N . VAL A 1 126 ? 27.794 -5.095 -17.042 1.00 56.66 126 VAL A N 1
ATOM 938 C CA . VAL A 1 126 ? 28.016 -3.934 -17.913 1.00 56.66 126 VAL A CA 1
ATOM 939 C C . VAL A 1 126 ? 29.485 -3.928 -18.312 1.00 56.66 126 VAL A C 1
ATOM 941 O O . VAL A 1 126 ? 30.352 -3.972 -17.448 1.00 56.66 126 VAL A O 1
ATOM 944 N N . MET A 1 127 ? 29.794 -3.875 -19.604 1.00 52.47 127 MET A N 1
ATOM 945 C CA . MET A 1 127 ? 31.155 -3.604 -20.076 1.00 52.47 127 MET A CA 1
ATOM 946 C C . MET A 1 127 ? 31.195 -2.231 -20.717 1.00 52.47 127 MET A C 1
ATOM 948 O O . MET A 1 127 ? 30.560 -2.044 -21.752 1.00 52.47 127 MET A O 1
ATOM 952 N N . GLU A 1 128 ? 31.912 -1.299 -20.094 1.00 57.47 128 GLU A N 1
ATOM 953 C CA . GLU A 1 128 ? 32.142 0.045 -20.618 1.00 57.47 128 GLU A CA 1
ATOM 954 C C . GLU A 1 128 ? 33.459 0.065 -21.412 1.00 57.47 128 GLU A C 1
ATOM 956 O O . GLU A 1 128 ? 34.460 -0.478 -20.936 1.00 57.47 128 GLU A O 1
ATOM 961 N N . PRO A 1 129 ? 33.498 0.671 -22.611 1.00 48.44 129 PRO A N 1
ATOM 962 C CA . PRO A 1 129 ? 34.675 0.612 -23.477 1.00 48.44 129 PRO A CA 1
ATOM 963 C C . PRO A 1 129 ? 35.832 1.484 -22.963 1.00 48.44 129 PRO A C 1
ATOM 965 O O . PRO A 1 129 ? 36.981 1.217 -23.296 1.00 48.44 129 PRO A O 1
ATOM 968 N N . GLU A 1 130 ? 35.547 2.480 -22.118 1.00 52.12 130 GLU A N 1
ATOM 969 C CA . GLU A 1 130 ? 36.536 3.418 -21.566 1.00 52.12 130 GLU A CA 1
ATOM 970 C C . GLU A 1 130 ? 36.941 3.153 -20.101 1.00 52.12 130 GLU A C 1
ATOM 972 O O . GLU A 1 130 ? 37.853 3.807 -19.599 1.00 52.12 130 GLU A O 1
ATOM 977 N N . SER A 1 131 ? 36.296 2.226 -19.379 1.00 53.94 131 SER A N 1
ATOM 978 C CA . SER A 1 131 ? 36.522 2.067 -17.922 1.00 53.94 131 SER A CA 1
ATOM 979 C C . SER A 1 131 ? 36.530 0.622 -17.404 1.00 53.94 131 SER A C 1
ATOM 981 O O . SER A 1 131 ? 36.783 0.403 -16.220 1.00 53.94 131 SER A O 1
ATOM 983 N N . GLY A 1 132 ? 36.325 -0.372 -18.276 1.00 53.88 132 GLY A N 1
ATOM 984 C CA . GLY A 1 132 ? 36.363 -1.790 -17.914 1.00 53.88 132 GLY A CA 1
ATOM 985 C C . GLY A 1 132 ? 34.983 -2.406 -17.658 1.00 53.88 132 GLY A C 1
ATOM 986 O O . GLY A 1 132 ? 33.930 -1.820 -17.918 1.00 53.88 132 GLY A O 1
ATOM 987 N N . SER A 1 133 ? 34.980 -3.656 -17.202 1.00 51.72 133 SER A N 1
ATOM 988 C CA . SER A 1 133 ? 33.771 -4.454 -16.990 1.00 51.72 133 SER A CA 1
ATOM 989 C C . SER A 1 133 ? 33.309 -4.381 -15.538 1.00 51.72 133 SER A C 1
ATOM 991 O O . SER A 1 133 ? 34.024 -4.833 -14.650 1.00 51.72 133 SER A O 1
ATOM 993 N N . THR A 1 134 ? 32.072 -3.949 -15.301 1.00 57.38 134 THR A N 1
ATOM 994 C CA . THR A 1 134 ? 31.395 -4.061 -14.003 1.00 57.38 134 THR A CA 1
ATOM 995 C C . THR A 1 134 ? 30.431 -5.247 -14.014 1.00 57.38 134 THR A C 1
ATOM 997 O O . THR A 1 134 ? 29.441 -5.267 -14.744 1.00 57.38 134 THR A O 1
ATOM 1000 N N . VAL A 1 135 ? 30.728 -6.268 -13.214 1.00 54.28 135 VAL A N 1
ATOM 1001 C CA . VAL A 1 135 ? 29.847 -7.416 -12.964 1.00 54.28 135 VAL A CA 1
ATOM 1002 C C . VAL A 1 135 ? 28.977 -7.094 -11.757 1.00 54.28 135 VAL A C 1
ATOM 1004 O O . VAL A 1 135 ? 29.489 -6.625 -10.744 1.00 54.28 135 VAL A O 1
ATOM 1007 N N . MET A 1 136 ? 27.675 -7.346 -11.859 1.00 54.41 136 MET A N 1
ATOM 1008 C CA . MET A 1 136 ? 26.707 -7.127 -10.785 1.00 54.41 136 MET A CA 1
ATOM 1009 C C . MET A 1 136 ? 25.963 -8.436 -10.513 1.00 54.41 136 MET A C 1
ATOM 1011 O O . MET A 1 136 ? 25.467 -9.078 -11.434 1.00 54.41 136 MET A O 1
ATOM 1015 N N . ALA A 1 137 ? 25.894 -8.847 -9.251 1.00 46.53 137 ALA A N 1
ATOM 1016 C CA . ALA A 1 137 ? 25.138 -10.010 -8.812 1.00 46.53 137 ALA A CA 1
ATOM 1017 C C . ALA A 1 137 ? 23.991 -9.555 -7.911 1.00 46.53 137 ALA A C 1
ATOM 1019 O O . ALA A 1 137 ? 24.175 -8.726 -7.015 1.00 46.53 137 ALA A O 1
ATOM 1020 N N . TYR A 1 138 ? 22.808 -10.109 -8.155 1.00 51.44 138 TYR A N 1
ATOM 1021 C CA . TYR A 1 138 ? 21.615 -9.833 -7.369 1.00 51.44 138 TYR A CA 1
ATOM 1022 C C . TYR A 1 138 ? 21.246 -11.041 -6.512 1.00 51.44 138 TYR A C 1
ATOM 1024 O O . TYR A 1 138 ? 21.470 -12.183 -6.910 1.00 51.44 138 TYR A O 1
ATOM 1032 N N . ASP A 1 139 ? 20.686 -10.787 -5.332 1.00 48.88 139 ASP A N 1
ATOM 1033 C CA . ASP A 1 139 ? 20.108 -11.837 -4.494 1.00 48.88 139 ASP A CA 1
ATOM 1034 C C . ASP A 1 139 ? 18.751 -12.321 -5.047 1.00 48.88 139 ASP A C 1
ATOM 1036 O O . ASP A 1 139 ? 18.200 -11.761 -5.997 1.00 48.88 139 ASP A O 1
ATOM 1040 N N . ALA A 1 140 ? 18.178 -13.362 -4.433 1.00 36.84 140 ALA A N 1
ATOM 1041 C CA . ALA A 1 140 ? 16.879 -13.922 -4.825 1.00 36.84 140 ALA A CA 1
ATOM 1042 C C . ALA A 1 140 ? 15.681 -12.971 -4.591 1.00 36.84 140 ALA A C 1
ATOM 10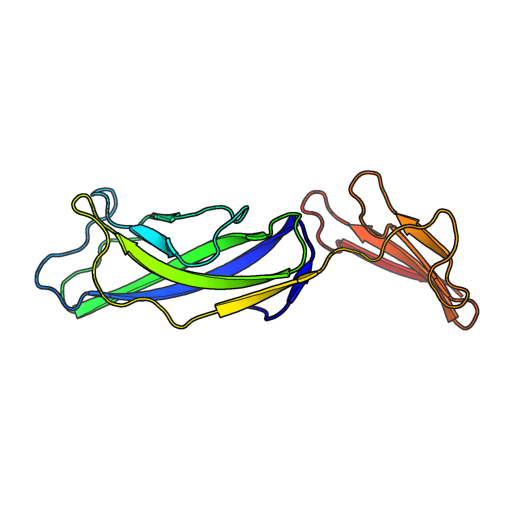44 O O . ALA A 1 140 ? 14.595 -13.212 -5.116 1.00 36.84 140 ALA A O 1
ATOM 1045 N N . ALA A 1 141 ? 15.858 -11.887 -3.826 1.00 39.25 141 ALA A N 1
ATOM 1046 C CA . ALA A 1 141 ? 14.880 -10.801 -3.691 1.00 39.25 141 ALA A CA 1
ATOM 1047 C C . ALA A 1 141 ? 15.068 -9.715 -4.773 1.00 39.25 141 ALA A C 1
ATOM 1049 O O . ALA A 1 141 ? 14.310 -8.744 -4.852 1.00 39.25 141 ALA A O 1
ATOM 1050 N N . GLY A 1 142 ? 16.072 -9.904 -5.627 1.00 45.34 142 GLY A N 1
ATOM 1051 C CA . GLY A 1 142 ? 16.485 -9.053 -6.717 1.00 45.34 142 GLY A CA 1
ATOM 1052 C C . GLY A 1 142 ? 17.423 -7.922 -6.302 1.00 45.34 142 GLY A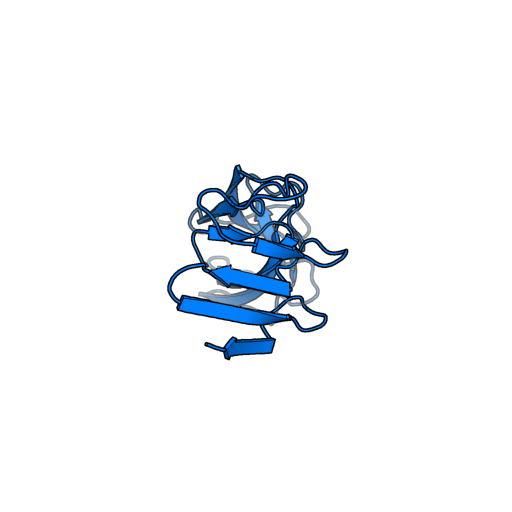 C 1
ATOM 1053 O O . GLY A 1 142 ? 17.834 -7.149 -7.167 1.00 45.34 142 GLY A O 1
ATOM 1054 N N . ASN A 1 143 ? 17.733 -7.725 -5.025 1.00 45.00 143 ASN A N 1
ATOM 1055 C CA . ASN A 1 143 ? 18.544 -6.587 -4.581 1.00 45.00 143 ASN A CA 1
ATOM 1056 C C . ASN A 1 143 ? 20.000 -6.761 -5.018 1.00 45.00 143 ASN A C 1
ATOM 1058 O O . ASN A 1 143 ? 20.457 -7.888 -5.190 1.00 45.00 143 ASN A O 1
ATOM 1062 N N . LEU A 1 144 ? 20.723 -5.655 -5.242 1.00 44.25 144 LEU A N 1
ATOM 1063 C CA . LEU A 1 144 ? 22.137 -5.711 -5.625 1.00 44.25 144 LEU A CA 1
ATOM 1064 C C . LEU A 1 144 ? 22.928 -6.282 -4.447 1.00 44.25 144 LEU A C 1
ATOM 1066 O O . LEU A 1 144 ? 23.145 -5.597 -3.453 1.00 44.25 144 LEU A O 1
ATOM 1070 N N . ALA A 1 145 ? 23.315 -7.546 -4.561 1.00 45.00 145 ALA A N 1
ATOM 1071 C CA . ALA A 1 145 ? 24.046 -8.256 -3.525 1.00 45.00 145 ALA A CA 1
ATOM 1072 C C . ALA A 1 145 ? 25.542 -7.956 -3.614 1.00 45.00 145 ALA A C 1
ATOM 1074 O O . ALA A 1 145 ? 26.235 -7.921 -2.600 1.00 45.00 145 ALA A O 1
ATOM 1075 N N . TRP A 1 146 ? 26.045 -7.742 -4.831 1.00 41.97 146 TRP A N 1
ATOM 1076 C CA . TRP A 1 146 ? 27.460 -7.518 -5.063 1.00 41.97 146 TRP A CA 1
ATOM 1077 C C . TRP A 1 146 ? 27.716 -6.846 -6.408 1.00 41.97 146 TRP A C 1
ATOM 1079 O O . TRP A 1 146 ? 27.015 -7.097 -7.387 1.00 41.97 146 TRP A O 1
ATOM 1089 N N . SER A 1 147 ? 28.764 -6.032 -6.473 1.00 53.66 147 SER A N 1
ATOM 1090 C CA . SER A 1 147 ? 29.311 -5.543 -7.733 1.00 53.66 147 SER A CA 1
ATOM 1091 C C . SER A 1 147 ? 30.831 -5.526 -7.675 1.00 53.66 147 SER A C 1
ATOM 1093 O O . SER A 1 147 ? 31.390 -5.094 -6.667 1.00 53.66 147 SER A O 1
ATOM 1095 N N . ALA A 1 148 ? 31.491 -5.909 -8.762 1.00 45.34 148 ALA A N 1
ATOM 1096 C CA . ALA A 1 148 ? 32.913 -5.651 -8.950 1.00 45.34 148 ALA A CA 1
ATOM 1097 C C . ALA A 1 148 ? 33.189 -5.081 -10.327 1.00 45.34 148 ALA A C 1
ATOM 1099 O O . ALA A 1 148 ? 32.658 -5.557 -11.330 1.00 45.34 148 ALA A O 1
ATOM 1100 N N . SER A 1 149 ? 34.077 -4.098 -10.354 1.00 56.44 149 SER A N 1
ATOM 1101 C CA . SER A 1 149 ? 34.615 -3.502 -11.567 1.00 56.44 149 SER A CA 1
ATOM 1102 C C . SER A 1 149 ? 36.031 -4.027 -11.788 1.00 56.44 149 SER A C 1
ATOM 1104 O O . SER A 1 149 ? 36.837 -4.043 -10.860 1.00 56.44 149 SER A O 1
ATOM 1106 N N . GLY A 1 150 ? 36.317 -4.489 -13.002 1.00 51.38 150 GLY A N 1
ATOM 1107 C CA . GLY A 1 150 ? 37.643 -4.921 -13.438 1.00 51.38 150 GLY A CA 1
ATOM 1108 C C . GLY A 1 150 ? 38.086 -4.127 -14.663 1.00 51.38 150 GLY A C 1
ATOM 1109 O O . GLY A 1 150 ? 37.316 -4.016 -15.621 1.00 51.38 150 GLY A O 1
ATOM 1110 N N . GLN A 1 151 ? 39.303 -3.581 -14.604 1.00 47.53 151 GLN A N 1
ATOM 1111 C CA . GLN A 1 151 ? 40.034 -3.012 -15.742 1.00 47.53 151 GLN A CA 1
ATOM 1112 C C . GLN A 1 151 ? 40.713 -4.113 -16.551 1.00 47.53 151 GLN A C 1
ATOM 1114 O O . GLN A 1 151 ? 41.263 -5.045 -15.921 1.00 47.53 151 GLN A O 1
#

InterPro domains:
  IPR013783 Immunoglobulin-like fold [G3DSA:2.60.40.10] (1-102)
  IPR032350 Nbr1, FW domain [PF16158] (5-89)